Protein AF-Q4S1X4-F1 (afdb_monomer_lite)

Organism: Tetraodon nigroviridis (NCBI:txid99883)

Structure (mmCIF, N/CA/C/O backbone):
data_AF-Q4S1X4-F1
#
_entry.id   AF-Q4S1X4-F1
#
loop_
_atom_site.group_PDB
_atom_site.id
_atom_site.type_symbol
_atom_site.la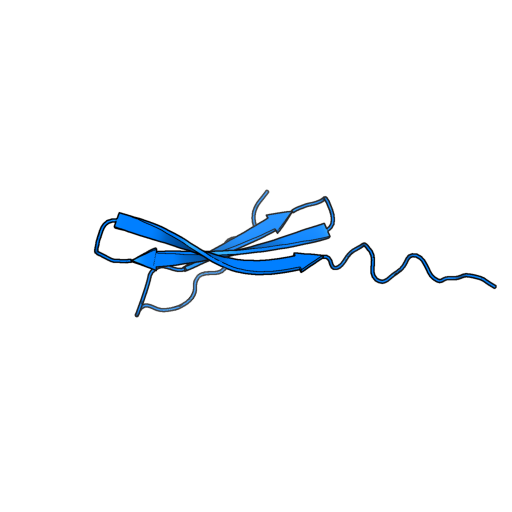bel_atom_id
_atom_site.label_alt_id
_atom_site.label_comp_id
_atom_site.label_asym_id
_atom_site.label_entity_id
_atom_site.label_seq_id
_atom_site.pdbx_PDB_ins_code
_atom_site.Cartn_x
_atom_site.Cartn_y
_atom_site.Cartn_z
_atom_s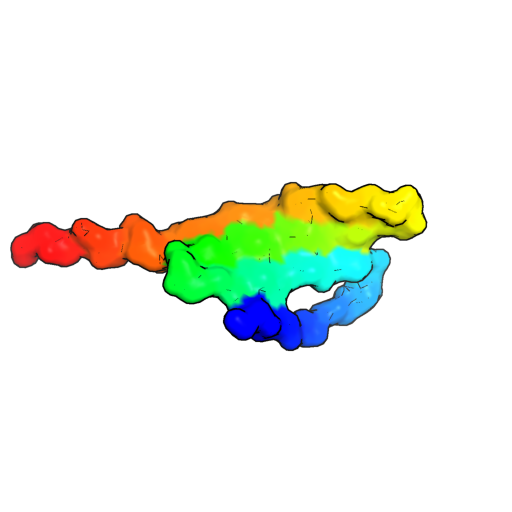ite.occupancy
_atom_site.B_iso_or_equiv
_atom_site.auth_seq_id
_atom_site.auth_comp_id
_atom_site.auth_asym_id
_atom_site.auth_atom_id
_atom_site.pdbx_PDB_model_num
ATOM 1 N N . ILE A 1 1 ? 4.419 -15.024 -0.747 1.00 46.28 1 ILE A N 1
ATOM 2 C CA . ILE A 1 1 ? 4.898 -15.190 0.648 1.00 46.28 1 ILE A CA 1
ATOM 3 C C . ILE A 1 1 ? 4.967 -13.795 1.250 1.00 46.28 1 ILE A C 1
ATOM 5 O O . ILE A 1 1 ? 5.798 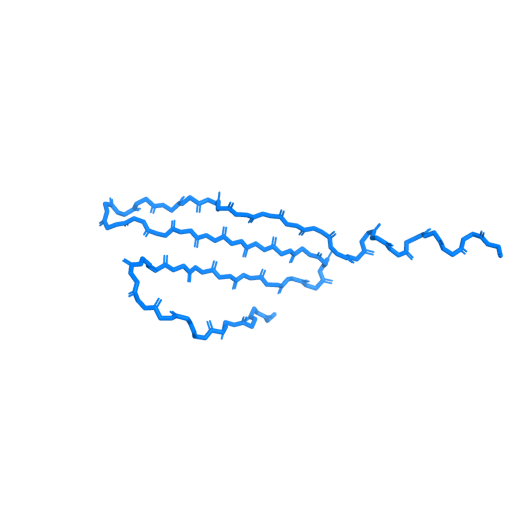-13.016 0.809 1.00 46.28 1 ILE A O 1
ATOM 9 N N . CYS A 1 2 ? 4.064 -13.436 2.165 1.00 41.97 2 CYS A N 1
ATOM 10 C CA . CYS A 1 2 ? 4.097 -12.122 2.815 1.00 41.97 2 CYS A CA 1
ATOM 11 C C . CYS A 1 2 ? 5.102 -12.168 3.974 1.00 41.97 2 CYS A C 1
ATOM 13 O O . CYS A 1 2 ? 4.942 -12.972 4.890 1.00 41.97 2 CYS A O 1
ATOM 15 N N . VAL A 1 3 ? 6.144 -11.333 3.938 1.00 54.69 3 VAL A N 1
ATOM 16 C CA . VAL A 1 3 ? 7.134 -11.240 5.022 1.00 54.69 3 VAL A CA 1
ATOM 17 C C . VAL A 1 3 ? 6.542 -10.404 6.157 1.00 54.69 3 VAL A C 1
ATOM 19 O O . VAL A 1 3 ? 6.555 -9.176 6.109 1.00 54.69 3 VAL A O 1
ATOM 22 N N . GLN A 1 4 ? 6.006 -11.056 7.188 1.00 55.88 4 GLN A N 1
ATOM 23 C CA . GLN A 1 4 ? 5.549 -10.367 8.396 1.00 55.88 4 GLN A CA 1
ATOM 24 C C . GLN A 1 4 ? 6.749 -10.057 9.295 1.00 55.88 4 GLN A C 1
ATOM 26 O O . GLN A 1 4 ? 7.359 -10.955 9.873 1.00 55.88 4 GLN A O 1
ATOM 31 N N . ARG A 1 5 ? 7.101 -8.771 9.419 1.00 56.16 5 ARG A N 1
ATOM 32 C CA . ARG A 1 5 ? 8.031 -8.308 10.460 1.00 56.16 5 ARG A CA 1
ATOM 33 C C . ARG A 1 5 ? 7.258 -8.081 11.766 1.00 56.16 5 ARG A C 1
ATOM 35 O O . ARG A 1 5 ? 6.215 -7.430 11.723 1.00 56.16 5 ARG A O 1
ATOM 42 N N . PRO A 1 6 ? 7.762 -8.530 12.926 1.00 49.19 6 PRO A N 1
ATOM 43 C CA . PRO A 1 6 ? 7.129 -8.242 14.207 1.00 49.19 6 PRO A CA 1
ATOM 44 C C . PRO A 1 6 ? 7.365 -6.769 14.582 1.00 49.19 6 PRO A C 1
ATOM 46 O O . PRO A 1 6 ? 8.509 -6.349 14.751 1.00 49.19 6 PRO A O 1
ATOM 49 N N . LYS A 1 7 ? 6.301 -5.964 14.711 1.00 55.03 7 LYS A N 1
ATOM 50 C CA . LYS A 1 7 ? 6.374 -4.617 15.305 1.00 55.03 7 LYS A CA 1
ATOM 51 C C . LYS A 1 7 ? 5.435 -4.485 16.503 1.00 55.03 7 LYS A C 1
ATOM 53 O O . LYS A 1 7 ? 4.330 -5.011 16.524 1.00 55.03 7 LYS A O 1
ATOM 58 N N . THR A 1 8 ? 5.959 -3.797 17.510 1.00 49.72 8 THR A N 1
ATOM 59 C CA . THR A 1 8 ? 5.481 -3.641 18.884 1.00 49.72 8 THR A CA 1
ATOM 60 C C . THR A 1 8 ? 4.128 -2.938 19.030 1.00 49.72 8 THR A C 1
ATOM 62 O O . THR A 1 8 ? 3.730 -2.098 18.230 1.00 49.72 8 THR A O 1
ATOM 65 N N . ILE A 1 9 ? 3.464 -3.313 20.123 1.00 60.03 9 ILE A N 1
ATOM 66 C CA . ILE A 1 9 ? 2.047 -3.184 20.474 1.00 60.03 9 ILE A CA 1
ATOM 67 C C . ILE A 1 9 ? 1.645 -1.750 20.853 1.00 60.03 9 ILE A C 1
ATOM 69 O O . ILE A 1 9 ? 2.088 -1.235 21.877 1.00 60.03 9 ILE A O 1
ATOM 73 N N . LYS A 1 10 ? 0.727 -1.165 20.069 1.00 56.28 10 LYS A N 1
ATOM 74 C CA . LYS A 1 10 ? -0.365 -0.282 20.547 1.00 56.28 10 LYS A CA 1
ATOM 75 C C . LYS A 1 10 ? -1.657 -0.499 19.744 1.00 56.28 10 LYS A C 1
ATOM 77 O O . LYS A 1 10 ? -2.729 -0.466 20.330 1.00 56.28 10 LYS A O 1
ATOM 82 N N . HIS A 1 11 ? -1.544 -0.857 18.461 1.00 62.44 11 HIS A N 1
ATOM 83 C CA . HIS A 1 11 ? -2.623 -1.419 17.639 1.00 62.44 11 HIS A CA 1
ATOM 84 C C . HIS A 1 11 ? -2.057 -2.539 16.751 1.00 62.44 11 HIS A C 1
ATOM 86 O O . HIS A 1 11 ? -0.925 -2.391 16.275 1.00 62.44 11 HIS A O 1
ATOM 92 N N . PRO A 1 12 ? -2.778 -3.656 16.529 1.00 77.19 12 PRO A N 1
ATOM 93 C CA . PRO A 1 12 ? -2.337 -4.671 15.586 1.00 77.19 12 PRO A CA 1
ATOM 94 C C . PRO A 1 12 ? -2.265 -4.040 14.196 1.00 77.19 12 PRO A C 1
ATOM 96 O O . PRO A 1 12 ? -3.261 -3.541 13.675 1.00 77.19 12 PRO A O 1
ATOM 99 N N . THR A 1 13 ? -1.076 -4.043 13.605 1.00 77.62 13 THR A N 1
ATOM 100 C CA . THR A 1 13 ? -0.872 -3.616 12.221 1.00 77.62 13 THR A CA 1
ATOM 101 C C . THR A 1 13 ? -0.358 -4.804 11.424 1.00 77.62 13 THR A C 1
ATOM 103 O O . THR A 1 13 ? 0.508 -5.544 11.890 1.00 77.62 13 THR A O 1
ATOM 106 N N . SER A 1 14 ? -0.921 -5.020 10.239 1.00 84.50 14 SER A N 1
ATOM 107 C CA . SER A 1 14 ? -0.463 -6.043 9.298 1.00 84.50 14 SER A CA 1
ATOM 108 C C . SER A 1 14 ? 0.170 -5.359 8.102 1.00 84.50 14 SER A C 1
ATOM 110 O O . SER A 1 14 ? -0.311 -4.331 7.634 1.00 84.50 14 SER A O 1
ATOM 112 N N . THR A 1 15 ? 1.279 -5.906 7.626 1.00 86.94 15 THR A N 1
ATOM 113 C CA . THR A 1 15 ? 1.982 -5.398 6.451 1.00 86.94 15 THR A CA 1
ATOM 114 C C . THR A 1 15 ? 2.234 -6.551 5.492 1.00 86.94 15 THR A C 1
ATOM 116 O O . THR A 1 15 ? 2.662 -7.625 5.919 1.00 86.94 15 THR A O 1
ATOM 119 N N . ALA A 1 16 ? 1.967 -6.332 4.208 1.00 84.94 16 ALA A N 1
ATOM 120 C CA . ALA A 1 16 ? 2.208 -7.288 3.141 1.00 84.94 16 ALA A CA 1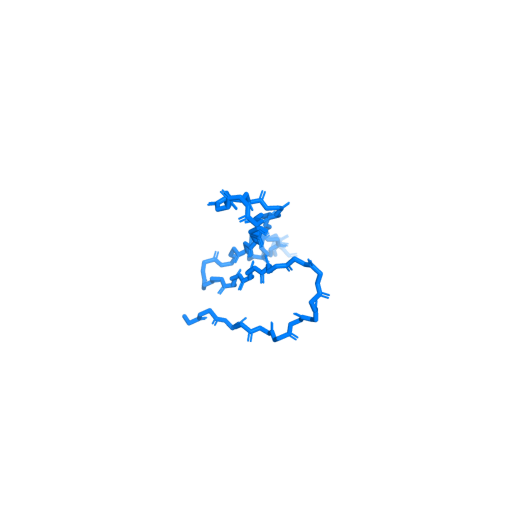
ATOM 121 C C . ALA A 1 16 ? 3.034 -6.643 2.026 1.00 84.94 16 ALA A C 1
ATOM 123 O O . ALA A 1 16 ? 2.822 -5.486 1.667 1.00 84.94 16 ALA A O 1
ATOM 124 N N . ILE A 1 17 ? 3.977 -7.422 1.506 1.00 86.94 17 ILE A N 1
ATOM 125 C CA . ILE A 1 17 ? 4.808 -7.089 0.353 1.00 86.94 17 ILE A CA 1
ATOM 126 C C . ILE A 1 17 ? 4.553 -8.194 -0.663 1.00 86.94 17 ILE A C 1
ATOM 128 O O . ILE A 1 17 ? 4.732 -9.376 -0.343 1.00 86.94 17 ILE A O 1
ATOM 132 N N . CYS A 1 18 ? 4.079 -7.816 -1.840 1.00 85.38 18 CYS A N 1
ATOM 133 C CA . CYS A 1 18 ? 3.654 -8.736 -2.880 1.00 85.38 18 CYS A CA 1
ATOM 134 C C . CYS A 1 18 ? 4.677 -8.768 -4.026 1.00 85.38 18 CYS A C 1
ATOM 136 O O . CYS A 1 18 ? 5.427 -7.823 -4.255 1.00 85.38 18 CYS A O 1
ATOM 138 N N . VAL A 1 19 ? 4.734 -9.892 -4.743 1.00 84.62 19 VAL A N 1
ATOM 139 C CA . VAL A 1 19 ? 5.675 -10.085 -5.866 1.00 84.62 19 VAL A CA 1
ATOM 140 C C . VAL A 1 19 ? 5.362 -9.196 -7.072 1.00 84.62 19 VAL A C 1
ATOM 142 O O . VAL A 1 19 ? 6.228 -8.994 -7.908 1.00 84.62 19 VAL A O 1
ATOM 145 N N . ASP A 1 20 ? 4.144 -8.658 -7.134 1.00 83.25 20 ASP A N 1
ATOM 146 C CA . ASP A 1 20 ? 3.695 -7.665 -8.114 1.00 83.25 20 ASP A CA 1
ATOM 147 C C . ASP A 1 20 ? 4.216 -6.248 -7.813 1.00 83.25 20 ASP A C 1
ATOM 149 O O . ASP A 1 20 ? 3.877 -5.304 -8.517 1.00 83.25 20 ASP A O 1
ATOM 153 N N . GLY A 1 21 ? 5.032 -6.081 -6.767 1.00 85.88 21 GLY A N 1
ATOM 154 C CA . GLY A 1 21 ? 5.626 -4.796 -6.425 1.00 85.88 21 GLY A CA 1
ATOM 155 C C . GLY A 1 21 ? 4.750 -3.911 -5.563 1.00 85.88 21 GLY A C 1
ATOM 156 O O . GLY A 1 21 ? 5.045 -2.728 -5.424 1.00 85.88 21 GLY A O 1
ATOM 157 N N . THR A 1 22 ? 3.682 -4.457 -4.985 1.00 87.75 22 THR A N 1
ATOM 158 C CA . THR A 1 22 ? 2.785 -3.693 -4.125 1.00 87.75 22 THR A CA 1
ATOM 159 C C . THR A 1 22 ? 3.119 -3.870 -2.644 1.00 87.75 22 THR A C 1
ATOM 161 O O . THR A 1 22 ? 3.414 -4.961 -2.143 1.00 87.75 22 THR A O 1
ATOM 164 N N . PHE A 1 23 ? 3.034 -2.768 -1.911 1.00 90.00 23 PHE A N 1
ATOM 165 C CA . PHE A 1 23 ? 3.109 -2.697 -0.462 1.00 90.00 23 PHE A CA 1
ATOM 166 C C . PHE A 1 23 ? 1.728 -2.369 0.098 1.00 90.00 23 PHE A C 1
ATOM 168 O O . PHE A 1 23 ? 1.064 -1.436 -0.344 1.00 90.00 23 PHE A O 1
ATOM 175 N N . HIS A 1 24 ? 1.307 -3.116 1.113 1.00 90.81 24 HIS A N 1
ATOM 176 C CA . HIS A 1 24 ? 0.024 -2.928 1.776 1.00 90.81 24 HIS A CA 1
ATOM 177 C C . HIS A 1 24 ? 0.210 -2.859 3.288 1.00 90.81 24 HIS A C 1
ATOM 179 O O . HIS A 1 24 ? 0.828 -3.748 3.877 1.00 90.81 24 HIS A O 1
ATOM 185 N N . LYS A 1 25 ? -0.393 -1.857 3.935 1.00 89.06 25 LYS A N 1
ATOM 186 C CA . LYS A 1 25 ? -0.451 -1.727 5.395 1.00 89.06 25 LYS A CA 1
ATOM 187 C C . LYS A 1 25 ? -1.898 -1.645 5.867 1.00 89.06 25 LYS A C 1
ATOM 189 O O . LYS A 1 25 ? -2.676 -0.844 5.355 1.00 89.06 25 LYS A O 1
ATOM 194 N N . TYR A 1 26 ? -2.228 -2.431 6.882 1.00 88.12 26 TYR A N 1
ATOM 195 C CA . TYR A 1 26 ? -3.539 -2.475 7.519 1.00 88.12 26 TYR A CA 1
ATOM 196 C C . TYR A 1 26 ? -3.416 -2.200 9.011 1.00 88.12 26 TYR A C 1
ATOM 198 O O . TYR A 1 26 ? -2.468 -2.663 9.650 1.00 88.12 26 TYR A O 1
ATOM 206 N N . VAL A 1 27 ? -4.405 -1.504 9.564 1.00 87.25 27 VAL A N 1
ATOM 207 C CA . VAL A 1 27 ? -4.572 -1.303 11.003 1.00 87.25 27 VAL A CA 1
ATOM 208 C C . VAL A 1 27 ? -5.884 -1.933 11.450 1.00 87.25 27 VAL A C 1
ATOM 210 O O . VAL A 1 27 ? -6.936 -1.709 10.849 1.00 87.25 27 VAL A O 1
ATOM 213 N N . PHE A 1 28 ? -5.806 -2.734 12.507 1.00 85.12 28 PHE A N 1
ATOM 214 C CA . PHE A 1 28 ? -6.966 -3.359 13.126 1.00 85.12 28 PHE A CA 1
ATOM 215 C C . PHE A 1 28 ? -7.381 -2.548 14.347 1.00 85.12 28 PHE A C 1
ATOM 217 O O . PHE A 1 28 ? -6.562 -2.265 15.228 1.00 85.12 28 PHE A O 1
ATOM 224 N N . THR A 1 29 ? -8.655 -2.170 14.404 1.00 82.50 29 THR A N 1
ATOM 225 C CA . THR A 1 29 ? -9.228 -1.544 15.594 1.00 82.50 29 THR A CA 1
ATOM 226 C C . THR A 1 29 ? -9.726 -2.620 16.563 1.00 82.50 29 THR A C 1
ATOM 228 O O . THR A 1 29 ? -10.099 -3.716 16.134 1.00 82.50 29 THR A O 1
ATOM 231 N N . PRO A 1 30 ? -9.760 -2.338 17.877 1.00 79.31 30 PRO A N 1
ATOM 232 C CA . PRO A 1 30 ? -10.339 -3.252 18.866 1.00 79.31 30 PRO A CA 1
ATOM 233 C C . PRO A 1 30 ? -11.815 -3.574 18.594 1.00 79.31 30 PRO A C 1
ATOM 235 O O . PRO A 1 30 ? -12.283 -4.645 18.965 1.00 79.31 30 PRO A O 1
ATOM 238 N N . ASP A 1 31 ? -12.522 -2.676 17.903 1.00 84.38 31 ASP A N 1
ATOM 239 C CA . ASP A 1 31 ? -13.932 -2.822 17.517 1.00 84.38 31 ASP A CA 1
ATOM 240 C C . ASP A 1 31 ? -14.150 -3.827 16.369 1.00 84.38 31 ASP A C 1
ATOM 242 O O . ASP A 1 31 ? -15.269 -4.004 15.893 1.00 84.38 31 ASP A O 1
ATOM 246 N N . GLY A 1 32 ? -13.079 -4.472 15.893 1.00 80.75 32 GLY A N 1
ATOM 247 C CA . GLY A 1 32 ? -13.127 -5.472 14.828 1.00 80.75 32 GLY A CA 1
ATOM 248 C C . GLY A 1 32 ? -13.105 -4.889 13.414 1.00 80.75 32 GLY A C 1
ATOM 249 O O . GLY A 1 32 ? -13.284 -5.636 12.454 1.00 80.75 32 GLY A O 1
ATOM 250 N N . ASN A 1 33 ? -12.865 -3.583 13.258 1.00 82.69 33 ASN A N 1
ATOM 251 C CA . ASN A 1 33 ? -12.702 -2.976 11.941 1.00 82.69 33 ASN A CA 1
ATOM 252 C C . ASN A 1 33 ? -11.252 -3.128 11.446 1.00 82.69 33 ASN A C 1
ATOM 254 O O . ASN A 1 33 ? -10.297 -3.070 12.224 1.00 82.69 33 ASN A O 1
ATOM 258 N N . CYS A 1 34 ? -11.084 -3.296 10.137 1.00 85.62 34 CYS A N 1
ATOM 259 C CA . CYS A 1 34 ? -9.796 -3.334 9.461 1.00 85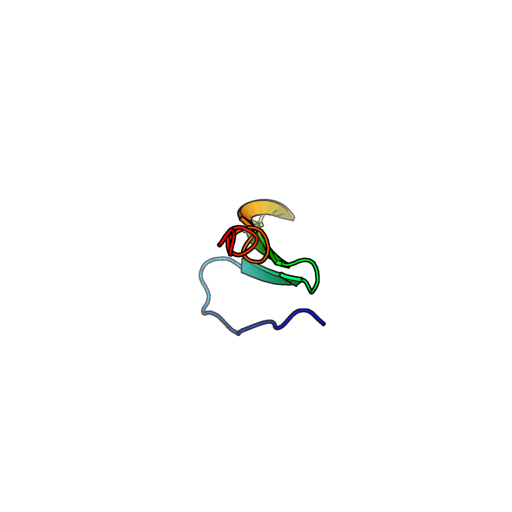.62 34 CYS A CA 1
ATOM 260 C C . CYS A 1 34 ? -9.767 -2.236 8.402 1.00 85.62 34 CYS A C 1
ATOM 262 O O . CYS A 1 34 ? -10.531 -2.271 7.439 1.00 85.62 34 CYS A O 1
ATOM 264 N N . ASN A 1 35 ? -8.857 -1.279 8.563 1.00 86.56 35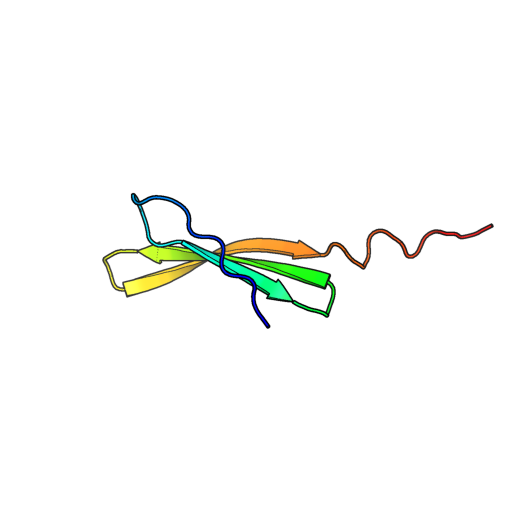 ASN A N 1
ATOM 265 C CA . ASN A 1 35 ? -8.677 -0.192 7.610 1.00 86.56 35 ASN A CA 1
ATOM 266 C C . ASN A 1 35 ? -7.334 -0.341 6.894 1.00 86.56 35 ASN A C 1
ATOM 268 O O . ASN A 1 35 ? -6.314 -0.636 7.523 1.00 86.56 35 ASN A O 1
ATOM 272 N N . ARG A 1 36 ? -7.316 -0.102 5.577 1.00 88.06 36 ARG A N 1
ATOM 273 C CA . ARG A 1 36 ? -6.064 0.042 4.825 1.00 88.06 36 ARG A CA 1
ATOM 274 C C . ARG A 1 36 ? -5.449 1.394 5.174 1.00 88.06 36 ARG A C 1
ATOM 276 O O . ARG A 1 36 ? -6.017 2.431 4.854 1.00 88.06 36 ARG A O 1
ATOM 283 N N . GLU A 1 37 ? -4.308 1.363 5.846 1.00 90.00 37 GLU A N 1
ATOM 284 C CA . GLU A 1 37 ? -3.609 2.552 6.333 1.00 90.00 37 GLU A CA 1
ATOM 285 C C . GLU A 1 37 ? -2.654 3.118 5.277 1.00 90.00 37 GLU A C 1
ATOM 287 O O . GLU A 1 37 ? -2.524 4.330 5.153 1.00 90.00 37 GLU A O 1
ATOM 292 N N . ALA A 1 38 ? -1.995 2.250 4.502 1.00 88.50 38 ALA A N 1
ATOM 293 C CA . ALA A 1 38 ? -1.091 2.669 3.436 1.00 88.50 38 ALA A CA 1
ATOM 294 C C . ALA A 1 38 ? -1.062 1.659 2.283 1.00 88.50 38 ALA A C 1
ATOM 296 O O . ALA A 1 38 ? -1.291 0.459 2.476 1.00 88.50 38 ALA A O 1
ATOM 297 N N . PHE A 1 39 ? -0.762 2.170 1.094 1.00 90.69 39 PHE A N 1
ATOM 298 C CA . PHE A 1 39 ? -0.539 1.413 -0.130 1.00 90.69 39 PHE A CA 1
ATOM 299 C C . PHE A 1 39 ? 0.569 2.097 -0.930 1.00 90.69 39 PHE A C 1
ATOM 301 O O . PHE A 1 39 ? 0.573 3.325 -1.001 1.00 90.69 39 PHE A O 1
ATOM 308 N N . ASP A 1 40 ? 1.484 1.318 -1.496 1.00 89.56 40 ASP A N 1
ATOM 309 C CA . ASP A 1 40 ? 2.575 1.826 -2.333 1.00 89.56 40 ASP A CA 1
ATOM 310 C C . ASP A 1 40 ? 2.924 0.813 -3.439 1.00 89.56 40 ASP A C 1
ATOM 312 O O . ASP A 1 40 ? 2.678 -0.384 -3.271 1.00 89.56 40 ASP A O 1
ATOM 316 N N . VAL A 1 41 ? 3.480 1.277 -4.558 1.00 89.06 41 VAL A N 1
ATOM 317 C CA . VAL A 1 41 ? 3.908 0.453 -5.701 1.00 89.06 41 VAL A CA 1
ATOM 318 C C . VAL A 1 41 ? 5.358 0.793 -6.014 1.00 89.06 41 VAL A C 1
ATOM 320 O O . VAL A 1 41 ? 5.656 1.914 -6.404 1.00 89.06 41 VAL A O 1
ATOM 323 N N . TYR A 1 42 ? 6.266 -0.167 -5.840 1.00 78.50 42 TYR A N 1
ATOM 324 C CA . TYR A 1 42 ? 7.710 0.083 -5.908 1.00 78.50 42 TYR A CA 1
ATOM 325 C C . TYR A 1 42 ? 8.418 -0.559 -7.108 1.00 78.50 42 TYR A C 1
ATOM 327 O O . TYR A 1 42 ? 9.587 -0.264 -7.330 1.00 78.50 42 TYR A O 1
ATOM 335 N N . LEU A 1 43 ? 7.752 -1.429 -7.879 1.00 69.56 43 LEU A N 1
ATOM 336 C CA . LEU A 1 43 ? 8.324 -1.988 -9.118 1.00 69.56 43 LEU A CA 1
ATOM 337 C C . LEU A 1 43 ? 8.049 -1.124 -10.359 1.00 69.56 43 LEU A C 1
ATOM 339 O O . LEU A 1 43 ? 8.769 -1.250 -11.338 1.00 69.56 43 LEU A O 1
ATOM 343 N N . ASP A 1 44 ? 7.072 -0.217 -10.294 1.00 61.16 44 ASP A N 1
ATOM 344 C CA . ASP A 1 44 ? 6.692 0.690 -11.395 1.00 61.16 44 ASP A CA 1
ATOM 345 C C . ASP A 1 44 ? 7.544 1.978 -11.429 1.00 61.16 44 ASP A C 1
ATOM 347 O O . ASP A 1 44 ? 7.350 2.861 -12.253 1.00 61.16 44 ASP A O 1
ATOM 351 N N . ILE A 1 45 ? 8.501 2.107 -10.502 1.00 59.12 45 ILE A N 1
ATOM 352 C CA . ILE A 1 45 ? 9.398 3.270 -10.382 1.00 59.12 45 ILE A CA 1
ATOM 353 C C . ILE A 1 45 ? 10.687 3.060 -11.211 1.00 59.12 45 ILE A C 1
ATOM 355 O O . ILE A 1 45 ? 11.571 3.911 -11.216 1.00 59.12 45 ILE A O 1
ATOM 359 N N . CYS A 1 46 ? 10.824 1.921 -11.899 1.00 57.34 46 CYS A N 1
ATOM 360 C CA . CYS A 1 46 ? 12.036 1.542 -12.634 1.00 57.34 46 CYS A CA 1
ATOM 361 C C . CYS A 1 46 ? 11.794 1.202 -14.117 1.00 57.34 46 CYS A C 1
ATOM 363 O O . CYS A 1 46 ? 12.636 0.531 -14.701 1.00 57.34 46 CYS A O 1
ATOM 365 N N . ASP A 1 47 ? 10.689 1.644 -14.730 1.00 55.91 47 ASP A N 1
ATOM 366 C CA . ASP A 1 47 ? 10.466 1.479 -16.184 1.00 55.91 47 ASP A CA 1
ATOM 367 C C . ASP A 1 47 ? 11.001 2.659 -17.027 1.00 55.91 47 ASP A C 1
ATOM 369 O O . ASP A 1 47 ? 10.668 2.778 -18.194 1.00 55.91 47 ASP A O 1
ATOM 373 N N . ASP A 1 48 ? 11.852 3.528 -16.466 1.00 57.53 48 ASP A N 1
ATOM 374 C CA . ASP A 1 48 ? 12.492 4.636 -17.203 1.00 57.53 48 ASP A CA 1
ATOM 375 C C . ASP A 1 48 ? 14.023 4.449 -17.249 1.00 57.53 48 ASP A C 1
ATOM 377 O O . ASP A 1 48 ? 14.797 5.301 -16.822 1.00 57.53 48 ASP A O 1
ATOM 381 N N . ASP A 1 49 ? 14.470 3.288 -17.738 1.00 60.25 49 ASP A N 1
ATOM 382 C CA . ASP A 1 49 ? 15.768 3.179 -18.422 1.00 60.25 49 ASP A CA 1
ATOM 383 C C . ASP A 1 49 ? 15.519 3.367 -19.936 1.00 60.25 49 ASP A C 1
ATOM 385 O O . ASP A 1 49 ? 15.776 2.482 -20.756 1.00 60.25 49 ASP A O 1
ATOM 389 N N . ASP A 1 50 ? 14.963 4.524 -20.315 1.00 58.59 50 ASP A N 1
ATOM 390 C CA . ASP A 1 50 ? 14.952 5.004 -21.698 1.00 58.59 50 ASP A CA 1
ATOM 391 C C . ASP A 1 50 ? 16.258 5.790 -21.967 1.00 58.59 50 ASP A C 1
ATOM 393 O O . ASP A 1 50 ? 16.354 6.990 -21.698 1.00 58.59 50 ASP A O 1
ATOM 397 N N . PHE A 1 51 ? 17.225 5.074 -22.569 1.00 52.78 51 PHE A N 1
ATOM 398 C CA . PHE A 1 51 ? 18.417 5.525 -23.328 1.00 52.78 51 PHE A CA 1
ATOM 399 C C . PHE A 1 51 ? 19.793 5.629 -22.634 1.00 52.78 51 PHE A C 1
ATOM 401 O O . PHE A 1 51 ? 20.046 6.568 -21.847 1.00 52.78 51 PHE A O 1
#

Foldseek 3Di:
DFDFDDDDDDWDKGWGQDPQQKIWIWTADPVGDIDTPDIDGGVVVPPPPPD

Radius of gyration: 14.45 Å; chains: 1; bounding box: 32×21×44 Å

Secondary structure (DSSP, 8-state):
--------SSS-EEEEE-TTSEEEEEEE-TTS-EEEEEEEE-STT------

Sequence (51 aa):
ICVQRPKTIKHPTSTAICVDGTFHKYVFTPDGNCNREAFDVYLDICDDDDF

pLDDT: mean 73.95, std 15.17, range [41.97, 90.81]